Protein AF-A0A9D2CFV1-F1 (afdb_monomer)

Solvent-accessible surface area (backbone atoms only — not comparable to full-atom values): 5768 Å² total; per-residue (Å²): 142,86,73,69,75,77,59,60,69,60,45,47,56,47,46,74,70,59,40,70,67,55,32,29,56,19,12,54,30,21,50,53,47,46,54,52,49,68,71,34,93,68,43,81,46,65,35,35,44,74,38,88,85,26,88,50,17,75,56,37,68,72,70,39,81,64,44,61,39,30,58,30,29,36,23,40,90,90,44,81,48,77,48,73,43,56,93,64,59,49,66,58,52,44,54,56,50,60,78,72,109

Organism: NCBI:txid2838709

Sequence (101 aa):
MGEKDLDIDALSALSSQMGRERWRALSDVAQVVANYLACHPRVDAVRYPGLKTDPDFPRAANELVGGFGPRVAYRSAGEWRLWEADERDAREQVMELELSL

Radius of gyration: 12.78 Å; Cα contacts (8 Å, |Δi|>4): 154; chains: 1; bounding box: 33×26×34 Å

pLDDT: mean 94.2, std 8.9, range [40.69, 98.62]

Nearest PDB structures (foldseek):
  7nl1-assembly2_E  TM=8.950E-01  e=5.103E-05  Toxoplasma gondii ME49
  8bis-assembly1_C-2  TM=9.536E-01  e=1.669E-04  Toxoplasma gondii
  8biv-assembly1_A  TM=9.462E-01  e=2.477E-04  Toxoplasma gondii
  7nl1-assembly1_B  TM=9.357E-01  e=2.646E-04  Toxoplasma gondii ME49
  8sf6-assembly2_H  TM=9.110E-01  e=3.678E-04  Caldicellulosiruptor hydrothermalis

Mean predicted aligned error: 3.08 Å

Structure (mmCIF, N/CA/C/O backbone):
data_AF-A0A9D2CFV1-F1
#
_entry.id   AF-A0A9D2CFV1-F1
#
loop_
_atom_site.group_PDB
_atom_site.id
_atom_site.type_symbol
_atom_site.label_atom_id
_atom_site.label_alt_id
_atom_site.label_comp_id
_atom_site.label_asym_id
_atom_site.label_entity_id
_atom_site.label_seq_id
_atom_site.pdbx_PDB_ins_code
_atom_site.Cartn_x
_atom_site.Cartn_y
_atom_site.Cartn_z
_atom_site.occupancy
_atom_site.B_iso_or_equiv
_atom_site.auth_seq_id
_atom_site.auth_comp_id
_atom_site.auth_asym_id
_atom_site.auth_atom_id
_atom_site.pdbx_PDB_model_num
ATOM 1 N N . MET A 1 1 ? -21.858 0.884 -2.373 1.00 40.69 1 MET A N 1
ATOM 2 C CA . MET A 1 1 ? -20.913 2.016 -2.476 1.00 40.69 1 MET A CA 1
ATOM 3 C C . MET A 1 1 ? -19.823 1.782 -1.442 1.00 40.69 1 MET A C 1
ATOM 5 O O . MET A 1 1 ? -19.959 2.253 -0.325 1.00 40.69 1 MET A O 1
ATOM 9 N N . GLY A 1 2 ? -18.845 0.916 -1.716 1.00 54.38 2 GLY A N 1
ATOM 10 C CA . GLY A 1 2 ? -17.985 0.456 -0.623 1.00 54.38 2 GLY A CA 1
ATOM 11 C C . GLY A 1 2 ? -17.003 -0.643 -0.980 1.00 54.38 2 GLY A C 1
ATOM 12 O O . GLY A 1 2 ? -17.073 -1.703 -0.390 1.00 54.38 2 GLY A O 1
ATOM 13 N N . GLU A 1 3 ? -16.088 -0.367 -1.896 1.00 57.12 3 GLU A N 1
ATOM 14 C CA . GLU A 1 3 ? -14.753 -0.967 -1.923 1.00 57.12 3 GLU A CA 1
ATOM 15 C C . GLU A 1 3 ? -13.912 -0.041 -2.796 1.00 57.12 3 GLU A C 1
ATOM 17 O O . GLU A 1 3 ? -14.361 0.352 -3.875 1.00 57.12 3 GLU A O 1
ATOM 22 N N . LYS A 1 4 ? -12.751 0.411 -2.314 1.00 64.31 4 LYS A N 1
ATOM 23 C CA . LYS A 1 4 ? -11.815 1.105 -3.200 1.00 64.31 4 LYS A CA 1
ATOM 24 C C . LYS A 1 4 ? -11.025 0.057 -3.954 1.00 64.31 4 LYS A C 1
ATOM 26 O O . LYS A 1 4 ? -9.903 -0.272 -3.589 1.00 64.31 4 LYS A O 1
ATOM 31 N N . ASP A 1 5 ? -11.683 -0.475 -4.967 1.00 72.81 5 ASP A N 1
ATOM 32 C CA . ASP A 1 5 ? -11.060 -1.327 -5.954 1.00 72.81 5 ASP A CA 1
ATOM 33 C C . ASP A 1 5 ? -10.013 -0.523 -6.731 1.00 72.81 5 ASP A C 1
ATOM 35 O O . ASP A 1 5 ? -10.273 0.610 -7.158 1.00 72.81 5 ASP A O 1
ATOM 39 N N . LEU A 1 6 ? -8.807 -1.071 -6.837 1.00 84.75 6 LEU A N 1
ATOM 40 C CA . LEU A 1 6 ? -7.742 -0.496 -7.642 1.00 84.75 6 LEU A CA 1
ATOM 41 C C . LEU A 1 6 ? -7.722 -1.266 -8.956 1.00 84.75 6 LEU A C 1
ATOM 43 O O . LEU A 1 6 ? -7.131 -2.336 -9.039 1.00 84.75 6 LEU A O 1
ATOM 47 N N . ASP A 1 7 ? -8.370 -0.692 -9.967 1.00 92.19 7 ASP A N 1
ATOM 48 C CA . ASP A 1 7 ? -8.514 -1.299 -11.289 1.00 92.19 7 ASP A CA 1
ATOM 49 C C . ASP A 1 7 ? -7.148 -1.732 -11.867 1.00 92.19 7 ASP A C 1
ATOM 51 O O . ASP A 1 7 ? -6.288 -0.901 -12.188 1.00 92.19 7 ASP A O 1
ATOM 55 N N . ILE A 1 8 ? -6.959 -3.051 -11.993 1.00 94.81 8 ILE A N 1
ATOM 56 C CA . ILE A 1 8 ? -5.723 -3.676 -12.481 1.00 94.81 8 ILE A CA 1
ATOM 57 C C . ILE A 1 8 ? -5.425 -3.286 -13.931 1.00 94.81 8 ILE A C 1
ATOM 59 O O . ILE A 1 8 ? -4.260 -3.071 -14.274 1.00 94.81 8 ILE A O 1
ATOM 63 N N . ASP A 1 9 ? -6.449 -3.118 -14.769 1.00 94.94 9 ASP A N 1
ATOM 64 C CA . ASP A 1 9 ? -6.268 -2.712 -16.163 1.00 94.94 9 ASP A CA 1
ATOM 65 C C . ASP A 1 9 ? -5.756 -1.266 -16.231 1.00 94.94 9 ASP A C 1
ATOM 67 O O . ASP A 1 9 ? -4.823 -0.953 -16.981 1.00 94.94 9 ASP A O 1
ATOM 71 N N . ALA A 1 10 ? -6.276 -0.391 -15.366 1.00 93.38 10 ALA A N 1
ATOM 72 C CA . ALA A 1 10 ? -5.780 0.976 -15.225 1.00 93.38 10 ALA A CA 1
ATOM 73 C C . ALA A 1 10 ? -4.337 1.026 -14.688 1.00 93.38 10 ALA A C 1
ATOM 75 O O . ALA A 1 10 ? -3.531 1.832 -15.162 1.00 93.38 10 ALA A O 1
ATOM 76 N N . LEU A 1 11 ? -3.981 0.163 -13.730 1.00 95.06 11 LEU A N 1
ATOM 77 C CA . LEU A 1 11 ? -2.613 0.051 -13.208 1.00 95.06 11 LEU A CA 1
ATOM 78 C C . LEU A 1 11 ? -1.634 -0.470 -14.267 1.00 95.06 11 LEU A C 1
ATOM 80 O O . LEU A 1 11 ? -0.532 0.064 -14.400 1.00 95.06 11 LEU A O 1
ATOM 84 N N . SER A 1 12 ? -2.046 -1.448 -15.071 1.00 94.62 12 SER A N 1
ATOM 85 C CA . SER A 1 12 ? -1.257 -1.962 -16.193 1.00 94.62 12 SER A CA 1
ATOM 86 C C . SER A 1 12 ? -0.996 -0.871 -17.240 1.00 94.62 12 SER A C 1
ATOM 88 O O . SER A 1 12 ? 0.154 -0.635 -17.637 1.00 94.62 12 SER A O 1
ATOM 90 N N . ALA A 1 13 ? -2.034 -0.115 -17.611 1.00 95.06 13 ALA A N 1
ATOM 91 C CA . ALA A 1 13 ? -1.912 1.022 -18.521 1.00 95.06 13 ALA A CA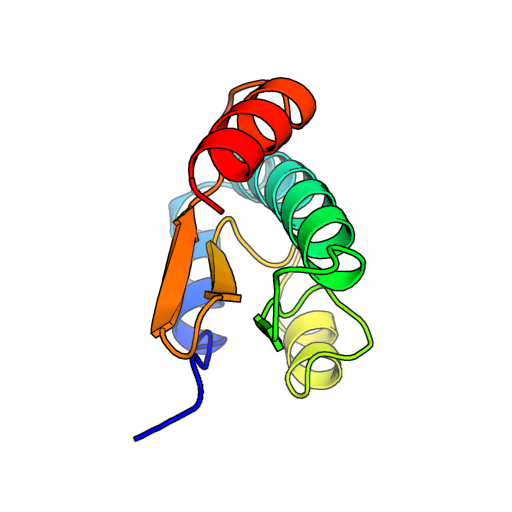 1
ATOM 92 C C . ALA A 1 13 ? -0.996 2.123 -17.960 1.00 95.06 13 ALA A C 1
ATOM 94 O O . ALA A 1 13 ? -0.208 2.706 -18.709 1.00 95.06 13 ALA A O 1
ATOM 95 N N . LEU A 1 14 ? -1.066 2.394 -16.653 1.00 94.25 14 LEU A N 1
ATOM 96 C CA . LEU A 1 14 ? -0.188 3.347 -15.975 1.00 94.25 14 LEU A CA 1
ATOM 97 C C . LEU A 1 14 ? 1.276 2.880 -15.998 1.00 94.25 14 LEU A C 1
ATOM 99 O O . LEU A 1 14 ? 2.162 3.663 -16.340 1.00 94.25 14 LEU A O 1
ATOM 103 N N . SER A 1 15 ? 1.536 1.599 -15.717 1.00 95.56 15 SER A N 1
ATOM 104 C CA . SER A 1 15 ? 2.893 1.030 -15.735 1.00 95.56 15 SER A CA 1
ATOM 105 C C . SER A 1 15 ? 3.587 1.213 -17.090 1.00 95.56 15 SER A C 1
ATOM 107 O O . SER A 1 15 ? 4.772 1.553 -17.152 1.00 95.56 15 SER A O 1
ATOM 109 N N . SER A 1 16 ? 2.822 1.091 -18.181 1.00 94.25 16 SER A N 1
ATOM 110 C CA . SER A 1 16 ? 3.313 1.258 -19.552 1.00 94.25 16 SER A CA 1
ATOM 111 C C . SER A 1 16 ? 3.719 2.702 -19.876 1.00 94.25 16 SER A C 1
ATOM 113 O O . SER A 1 16 ? 4.536 2.920 -20.766 1.00 94.25 16 SER A O 1
ATOM 115 N N . GLN A 1 17 ? 3.188 3.688 -19.145 1.00 95.50 17 GLN A N 1
ATOM 116 C CA . GLN A 1 17 ? 3.465 5.117 -19.344 1.00 95.50 17 GLN A CA 1
ATOM 117 C C . GLN A 1 17 ? 4.630 5.634 -18.484 1.00 95.50 17 GLN A C 1
ATOM 119 O O . GLN A 1 17 ? 5.320 6.565 -18.891 1.00 95.50 17 GLN A O 1
ATOM 124 N N . MET A 1 18 ? 4.864 5.058 -17.298 1.00 91.12 18 MET A N 1
ATOM 125 C CA . MET A 1 18 ? 5.815 5.600 -16.309 1.00 91.12 18 MET A CA 1
ATOM 126 C C . MET A 1 18 ? 7.267 5.136 -16.495 1.00 91.12 18 MET A C 1
ATOM 128 O O . MET A 1 18 ? 8.176 5.729 -15.917 1.00 91.12 18 MET A O 1
ATOM 132 N N . GLY A 1 19 ? 7.502 4.097 -17.298 1.00 94.06 19 GLY A N 1
ATOM 133 C CA . 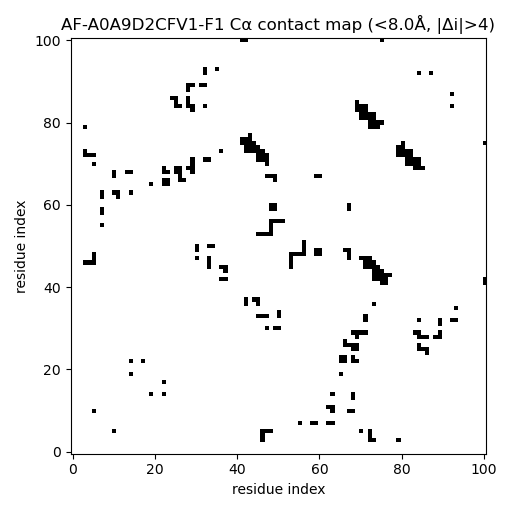GLY A 1 19 ? 8.812 3.459 -17.419 1.00 94.06 19 GLY A CA 1
ATOM 134 C C . GLY A 1 19 ? 9.115 2.522 -16.243 1.00 94.06 19 GLY A C 1
ATOM 135 O O . GLY A 1 19 ? 8.698 2.741 -15.106 1.00 94.06 19 GLY A O 1
ATOM 136 N N . ARG A 1 20 ? 9.855 1.440 -16.519 1.00 95.19 20 ARG A N 1
ATOM 137 C CA . ARG A 1 20 ? 10.013 0.319 -15.573 1.00 95.19 20 ARG A CA 1
ATOM 138 C C . ARG A 1 20 ? 10.690 0.700 -14.256 1.00 95.19 20 ARG A C 1
ATOM 140 O O . ARG A 1 20 ? 10.320 0.161 -13.221 1.00 95.19 20 ARG A O 1
ATOM 147 N N . GLU A 1 21 ? 11.694 1.572 -14.293 1.00 96.38 21 GLU A N 1
ATOM 148 C CA . GLU A 1 21 ? 12.456 1.958 -13.096 1.00 96.38 21 GLU A CA 1
ATOM 149 C C . GLU A 1 21 ? 11.612 2.809 -12.150 1.00 96.38 21 GLU A C 1
ATOM 151 O O . GLU A 1 21 ? 11.527 2.506 -10.963 1.00 96.38 21 GLU A O 1
ATOM 156 N N . ARG A 1 22 ? 10.904 3.804 -12.693 1.00 96.88 22 ARG A N 1
ATOM 157 C CA . ARG A 1 22 ? 9.986 4.640 -11.918 1.00 96.88 22 ARG A CA 1
ATOM 158 C C . ARG A 1 22 ? 8.811 3.833 -11.37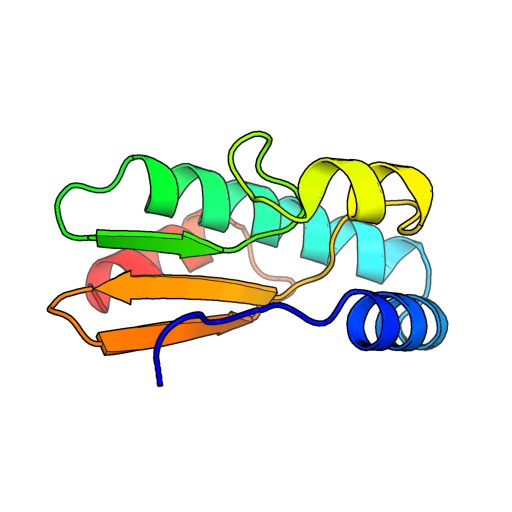0 1.00 96.88 22 ARG A C 1
ATOM 160 O O . ARG A 1 22 ? 8.466 3.987 -10.205 1.00 96.88 22 ARG A O 1
ATOM 167 N N . TRP A 1 23 ? 8.227 2.944 -12.178 1.00 97.62 23 TRP A N 1
ATOM 168 C CA . TRP A 1 23 ? 7.162 2.042 -11.726 1.00 97.62 23 TRP A CA 1
ATOM 169 C C . TRP A 1 23 ? 7.597 1.193 -10.526 1.00 97.62 23 TRP A C 1
ATOM 171 O O . TRP A 1 23 ? 6.869 1.117 -9.537 1.00 97.62 23 TRP A O 1
ATOM 181 N N . ARG A 1 24 ? 8.799 0.605 -10.594 1.00 97.81 24 ARG A N 1
ATOM 182 C CA . ARG A 1 24 ? 9.391 -0.170 -9.493 1.00 97.81 24 ARG A CA 1
ATOM 183 C C . ARG A 1 24 ? 9.568 0.678 -8.243 1.00 97.81 24 ARG A C 1
ATOM 185 O O . ARG A 1 24 ? 9.020 0.327 -7.207 1.00 97.81 24 ARG A O 1
ATOM 192 N N . ALA A 1 25 ? 10.251 1.816 -8.366 1.00 97.69 25 ALA A N 1
ATOM 193 C CA . ALA A 1 25 ? 10.549 2.685 -7.231 1.00 97.69 25 ALA A CA 1
ATOM 194 C C . ALA A 1 25 ? 9.278 3.123 -6.486 1.00 97.69 25 ALA A C 1
ATOM 196 O O . ALA A 1 25 ? 9.196 3.000 -5.267 1.00 97.69 25 ALA A O 1
ATOM 197 N N . LEU A 1 26 ? 8.251 3.562 -7.217 1.00 98.31 26 LEU A N 1
ATOM 198 C CA . LEU A 1 26 ? 6.996 3.987 -6.599 1.00 98.31 26 LEU A CA 1
ATOM 199 C C . LEU A 1 26 ? 6.192 2.817 -6.016 1.00 98.31 26 LEU A C 1
ATOM 201 O O . LEU A 1 26 ? 5.533 2.978 -4.992 1.00 98.31 26 LEU A O 1
ATOM 205 N N . SER A 1 27 ? 6.260 1.637 -6.639 1.00 98.31 27 SER A N 1
ATOM 206 C CA . SER A 1 27 ? 5.625 0.428 -6.102 1.00 98.31 27 SER A CA 1
ATOM 207 C C . SER A 1 27 ? 6.273 -0.031 -4.795 1.00 98.31 27 SER A C 1
ATOM 209 O O . SER A 1 27 ? 5.568 -0.491 -3.898 1.0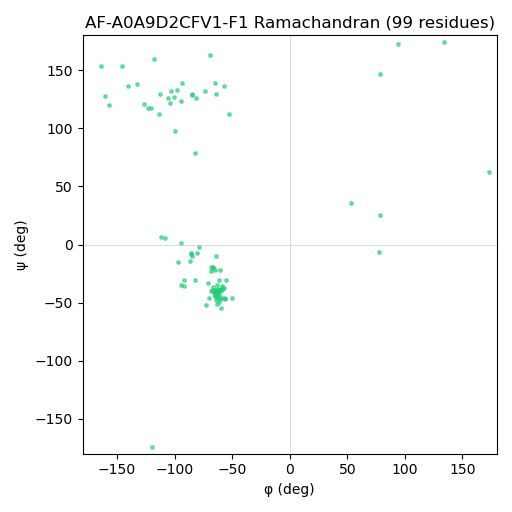0 98.31 27 SER A O 1
ATOM 211 N N . ASP A 1 28 ? 7.596 0.101 -4.665 1.00 98.38 28 ASP A N 1
ATOM 212 C CA . ASP A 1 28 ? 8.322 -0.247 -3.439 1.00 98.38 28 ASP A CA 1
ATOM 213 C C . ASP A 1 28 ? 7.896 0.664 -2.279 1.00 98.38 28 ASP A C 1
ATOM 215 O O . ASP A 1 28 ? 7.589 0.186 -1.183 1.00 98.38 28 ASP A O 1
ATOM 219 N N . VAL A 1 29 ? 7.780 1.971 -2.533 1.00 98.56 29 VAL A N 1
ATOM 220 C CA . VAL A 1 29 ? 7.246 2.938 -1.562 1.00 98.56 29 VAL A CA 1
ATOM 221 C C . VAL A 1 29 ? 5.797 2.605 -1.196 1.00 98.56 29 VAL A C 1
ATOM 223 O O . VAL A 1 29 ? 5.467 2.499 -0.012 1.00 98.56 29 VAL A O 1
ATOM 226 N N . ALA A 1 30 ? 4.932 2.384 -2.190 1.00 98.44 30 ALA A N 1
ATOM 227 C CA . ALA A 1 30 ? 3.531 2.033 -1.968 1.00 98.44 30 ALA A CA 1
ATOM 228 C C . ALA A 1 30 ? 3.384 0.738 -1.154 1.00 98.44 30 ALA A C 1
ATOM 230 O O . ALA A 1 30 ? 2.533 0.657 -0.271 1.00 98.44 30 ALA A O 1
ATOM 231 N N . GLN A 1 31 ? 4.254 -0.251 -1.371 1.00 98.62 31 GLN A N 1
ATOM 232 C CA . GLN A 1 31 ? 4.272 -1.487 -0.592 1.00 98.62 31 GLN A CA 1
ATOM 233 C C . GLN A 1 31 ? 4.587 -1.233 0.887 1.00 98.62 31 GLN A C 1
ATOM 235 O O . GLN A 1 31 ? 3.959 -1.844 1.755 1.00 98.62 31 GLN A O 1
ATOM 240 N N . VAL A 1 32 ? 5.532 -0.340 1.197 1.00 98.50 32 VAL A N 1
ATOM 241 C CA . VAL A 1 32 ? 5.843 0.049 2.583 1.00 98.50 32 VAL A CA 1
ATOM 242 C C . VAL A 1 32 ? 4.645 0.748 3.225 1.00 98.50 32 VAL A C 1
ATOM 244 O O . VAL A 1 32 ? 4.229 0.352 4.315 1.00 98.50 32 VAL A O 1
ATOM 247 N N . VAL A 1 33 ? 4.047 1.721 2.532 1.00 98.38 33 VAL A N 1
ATOM 248 C CA . VAL A 1 33 ? 2.858 2.447 3.008 1.00 98.38 33 VAL A CA 1
ATOM 249 C C . VAL A 1 33 ? 1.683 1.493 3.246 1.00 98.38 33 VAL A C 1
ATOM 251 O O . VAL A 1 33 ? 1.048 1.542 4.298 1.00 98.38 33 VAL A O 1
ATOM 254 N N . ALA A 1 34 ? 1.421 0.572 2.317 1.00 98.44 34 ALA A N 1
ATOM 255 C CA . ALA A 1 34 ? 0.351 -0.413 2.434 1.00 98.44 34 ALA A CA 1
ATOM 256 C C . ALA A 1 34 ? 0.560 -1.365 3.619 1.00 98.44 34 ALA A C 1
ATOM 258 O O . ALA A 1 34 ? -0.381 -1.627 4.365 1.00 98.44 34 ALA A O 1
ATOM 259 N N . ASN A 1 35 ? 1.788 -1.854 3.829 1.00 98.44 35 ASN A N 1
ATOM 260 C CA . ASN A 1 35 ? 2.111 -2.707 4.975 1.00 98.44 35 ASN A CA 1
ATOM 261 C C . ASN A 1 35 ? 1.943 -1.968 6.309 1.00 98.44 35 ASN A C 1
ATOM 263 O O . ASN A 1 35 ? 1.454 -2.562 7.267 1.00 98.44 35 ASN A O 1
ATOM 267 N N . TYR A 1 36 ? 2.322 -0.688 6.367 1.00 98.19 36 TYR A N 1
ATOM 268 C CA . TYR A 1 36 ? 2.116 0.147 7.548 1.00 98.19 36 TYR A CA 1
ATOM 269 C C . TYR A 1 36 ? 0.625 0.331 7.857 1.00 98.19 36 TYR A C 1
ATOM 271 O O . TYR A 1 36 ? 0.176 0.052 8.966 1.00 98.19 36 TYR A O 1
ATOM 279 N N . LEU A 1 37 ? -0.164 0.729 6.856 1.00 97.94 37 LEU A N 1
ATOM 280 C CA . LEU A 1 37 ? -1.612 0.896 6.989 1.00 97.94 37 LEU A CA 1
ATOM 281 C C . LEU A 1 37 ? -2.305 -0.403 7.418 1.00 97.94 37 LEU A C 1
ATOM 283 O O . LEU A 1 37 ? -3.212 -0.368 8.244 1.00 97.94 37 LEU A O 1
ATOM 287 N N . ALA A 1 38 ? -1.870 -1.550 6.889 1.00 97.56 38 ALA A N 1
ATOM 288 C CA . ALA A 1 38 ? -2.481 -2.849 7.165 1.00 97.56 38 ALA A CA 1
ATOM 289 C C . ALA A 1 38 ? -2.343 -3.297 8.630 1.00 97.56 38 ALA A C 1
ATOM 291 O O . ALA A 1 38 ? -3.125 -4.133 9.081 1.00 97.56 38 ALA A O 1
ATOM 292 N N . CYS A 1 39 ? -1.373 -2.760 9.376 1.00 96.75 39 CYS A N 1
ATOM 293 C CA . CYS A 1 39 ? -1.202 -3.034 10.804 1.00 96.75 39 CYS A CA 1
ATOM 294 C C . CYS A 1 39 ? -1.581 -1.851 11.710 1.00 96.75 39 CYS A C 1
ATOM 296 O O . CYS A 1 39 ? -1.392 -1.932 12.926 1.00 96.75 39 CYS A O 1
ATOM 298 N N . HIS A 1 40 ? -2.127 -0.766 11.152 1.00 97.50 40 HIS A N 1
ATOM 299 C CA . HIS A 1 40 ? -2.402 0.453 11.898 1.00 97.50 40 HIS A CA 1
ATOM 300 C C . HIS A 1 40 ? -3.765 0.408 12.628 1.00 97.50 40 HIS A C 1
ATOM 302 O O . HIS A 1 40 ? -4.794 0.182 11.991 1.00 97.50 40 HIS A O 1
ATOM 308 N N . PRO A 1 41 ? -3.840 0.704 13.943 1.00 96.88 41 PRO A N 1
ATOM 309 C CA . PRO A 1 41 ? -5.059 0.518 14.745 1.00 96.88 41 PRO A CA 1
ATOM 310 C C . PRO A 1 41 ? -6.240 1.427 14.369 1.00 96.88 41 PRO A C 1
ATOM 312 O O . PRO A 1 41 ? -7.373 1.133 14.737 1.00 96.88 41 PRO A O 1
ATOM 315 N N . ARG A 1 42 ? -5.995 2.543 13.670 1.00 97.00 42 ARG A N 1
ATOM 316 C CA . ARG A 1 42 ? -7.040 3.487 13.209 1.00 97.00 42 ARG A CA 1
ATOM 317 C C . ARG A 1 42 ? -7.517 3.215 11.775 1.00 97.00 42 ARG A C 1
ATOM 319 O O . ARG A 1 42 ? -8.333 3.973 11.252 1.00 97.00 42 ARG A O 1
ATOM 326 N N . VAL A 1 43 ? -6.976 2.182 11.125 1.00 97.56 43 VAL A N 1
ATOM 327 C CA . VAL A 1 43 ? -7.292 1.819 9.741 1.00 97.56 43 VAL A CA 1
ATOM 328 C C . VAL A 1 43 ? -8.210 0.601 9.740 1.00 97.56 43 VAL A C 1
ATOM 330 O O . VAL A 1 43 ? -7.874 -0.460 10.253 1.00 97.56 43 VAL A O 1
ATOM 333 N N . ASP A 1 44 ? -9.383 0.767 9.139 1.00 95.88 44 ASP A N 1
ATOM 334 C CA . ASP A 1 44 ? -10.444 -0.237 9.089 1.00 95.88 44 ASP A CA 1
ATOM 335 C C . ASP A 1 44 ? -10.227 -1.267 7.970 1.00 95.88 44 ASP A C 1
ATOM 337 O O . ASP A 1 44 ? -10.735 -2.385 8.041 1.00 95.88 44 ASP A O 1
ATOM 341 N N . ALA A 1 45 ? -9.583 -0.857 6.873 1.00 96.25 45 ALA A N 1
ATOM 342 C CA . ALA A 1 45 ? -9.328 -1.691 5.700 1.00 96.25 45 ALA A CA 1
ATOM 343 C C . ALA A 1 45 ? -8.244 -1.072 4.808 1.00 96.25 45 ALA A C 1
ATOM 345 O O . ALA A 1 45 ? -8.103 0.150 4.756 1.00 96.25 45 ALA A O 1
ATOM 346 N N . VAL A 1 46 ? -7.542 -1.911 4.046 1.00 97.38 46 VAL A N 1
ATOM 347 C CA . VAL A 1 46 ? -6.557 -1.500 3.036 1.00 97.38 46 VAL A CA 1
ATOM 348 C C . VAL A 1 46 ? -6.816 -2.275 1.748 1.00 97.38 46 VAL A C 1
ATOM 350 O O . VAL A 1 46 ? -7.099 -3.470 1.796 1.00 97.38 46 VAL A O 1
ATOM 353 N N . ARG A 1 47 ? -6.721 -1.586 0.610 1.00 97.75 47 ARG A N 1
ATOM 354 C CA . ARG A 1 47 ? -6.689 -2.158 -0.735 1.00 97.75 47 ARG A CA 1
ATOM 355 C C . ARG A 1 47 ? -5.387 -1.738 -1.406 1.00 97.75 47 ARG A C 1
ATOM 357 O O . ARG A 1 47 ? -5.108 -0.549 -1.584 1.00 97.75 47 ARG A O 1
ATOM 364 N N . TYR A 1 48 ? -4.573 -2.730 -1.722 1.00 98.00 48 TYR A N 1
ATOM 365 C CA . TYR A 1 48 ? -3.340 -2.599 -2.476 1.00 98.00 48 TYR A CA 1
ATOM 366 C C . TYR A 1 48 ? -3.022 -3.957 -3.106 1.00 98.00 48 TYR A C 1
ATOM 368 O O . TYR A 1 48 ? -2.783 -4.909 -2.357 1.00 98.00 48 TYR A O 1
ATOM 376 N N . PRO A 1 49 ? -2.935 -4.069 -4.444 1.00 97.25 49 PRO A N 1
ATOM 377 C CA . PRO A 1 49 ? -2.770 -5.362 -5.104 1.00 97.25 49 PRO A CA 1
ATOM 378 C C . PRO A 1 49 ? -1.454 -6.086 -4.782 1.00 97.25 49 PRO A C 1
ATOM 380 O 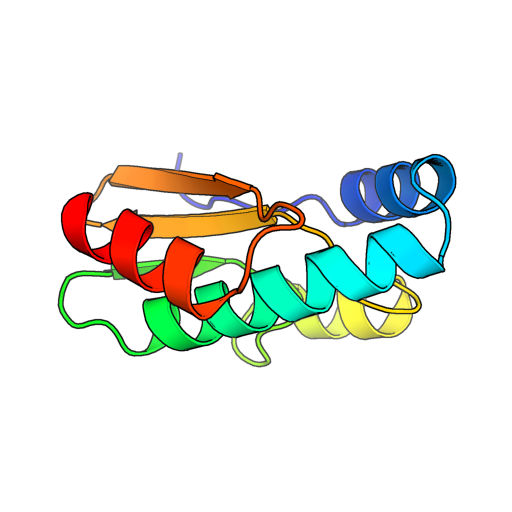O . PRO A 1 49 ? -1.309 -7.253 -5.127 1.00 97.25 49 PRO A O 1
ATOM 383 N N . GLY A 1 50 ? -0.498 -5.419 -4.121 1.00 97.25 50 GLY A N 1
ATOM 384 C CA . GLY A 1 50 ? 0.727 -6.033 -3.595 1.00 97.25 50 GLY A CA 1
ATOM 385 C C . GLY A 1 50 ? 0.593 -6.664 -2.202 1.00 97.25 50 GLY A C 1
ATOM 386 O O . GLY A 1 50 ? 1.523 -7.318 -1.727 1.00 97.25 50 GLY A O 1
ATOM 387 N N . LEU A 1 51 ? -0.538 -6.495 -1.508 1.00 97.94 51 LEU A N 1
ATOM 388 C CA . LEU A 1 51 ? -0.816 -7.197 -0.252 1.00 97.94 51 LEU A CA 1
ATOM 389 C C . LEU A 1 51 ? -1.415 -8.570 -0.547 1.00 97.94 51 LEU A C 1
ATOM 391 O O . LEU A 1 51 ? -2.426 -8.673 -1.223 1.00 97.94 51 LEU A O 1
ATOM 395 N N . LYS A 1 52 ? -0.875 -9.636 0.053 1.00 96.62 52 LYS A N 1
ATOM 396 C CA . LYS A 1 52 ? -1.416 -11.004 -0.112 1.00 96.62 52 LYS A CA 1
ATOM 397 C C . LYS A 1 52 ? -2.865 -11.170 0.358 1.00 96.62 52 LYS A C 1
ATOM 399 O O . LYS A 1 52 ? -3.514 -12.142 -0.011 1.00 96.62 52 LYS A O 1
ATOM 404 N N . THR A 1 53 ? -3.327 -10.281 1.231 1.00 95.38 53 THR A N 1
ATOM 405 C CA . THR A 1 53 ? -4.702 -10.247 1.739 1.00 95.38 53 THR A CA 1
ATOM 406 C C . THR A 1 53 ? -5.653 -9.486 0.820 1.00 95.38 53 THR A C 1
ATOM 408 O O . THR A 1 53 ? -6.856 -9.512 1.063 1.00 95.38 53 THR A O 1
ATOM 411 N N . ASP A 1 54 ? -5.137 -8.788 -0.195 1.00 96.38 54 ASP A N 1
ATOM 412 C CA . ASP A 1 54 ? -5.961 -8.092 -1.174 1.00 96.38 54 ASP A CA 1
ATOM 413 C C . ASP A 1 54 ? -6.614 -9.106 -2.134 1.00 96.38 54 ASP A C 1
ATOM 415 O O . ASP A 1 54 ? -5.917 -9.991 -2.643 1.00 96.38 54 ASP A O 1
ATOM 419 N N . PRO A 1 55 ? -7.931 -9.003 -2.395 1.00 94.81 55 PRO A N 1
ATOM 420 C CA . PRO A 1 55 ? -8.629 -9.884 -3.329 1.00 94.81 55 PRO A CA 1
ATOM 421 C C . PRO A 1 55 ? -8.026 -9.923 -4.739 1.00 94.81 55 PRO A C 1
ATOM 423 O O . PRO A 1 55 ? -8.085 -10.969 -5.388 1.00 94.81 55 PRO A O 1
ATOM 426 N N . ASP A 1 56 ? -7.413 -8.829 -5.202 1.00 95.50 56 ASP A N 1
ATOM 427 C CA . ASP A 1 56 ? -6.824 -8.746 -6.539 1.00 95.50 56 ASP A CA 1
ATOM 428 C C . ASP A 1 56 ? -5.396 -9.274 -6.605 1.00 95.50 56 ASP A C 1
ATOM 430 O O . ASP A 1 56 ? -4.867 -9.438 -7.705 1.00 95.50 56 ASP A O 1
ATOM 434 N N . PHE A 1 57 ? -4.762 -9.589 -5.468 1.00 96.62 57 PHE A N 1
ATOM 435 C CA . PHE A 1 57 ? -3.377 -10.064 -5.436 1.00 96.62 57 PHE A CA 1
ATOM 436 C C . PHE A 1 57 ? -3.103 -11.215 -6.418 1.00 96.62 57 PHE A C 1
ATOM 438 O O . PHE A 1 57 ? -2.116 -11.127 -7.153 1.00 96.62 57 PHE A O 1
ATOM 445 N N . PRO A 1 58 ? -3.945 -12.268 -6.525 1.00 96.56 58 PRO A N 1
ATOM 446 C CA . PRO A 1 58 ? -3.706 -13.342 -7.485 1.00 96.56 58 PRO A CA 1
ATOM 447 C C . PRO A 1 58 ? -3.679 -12.853 -8.935 1.00 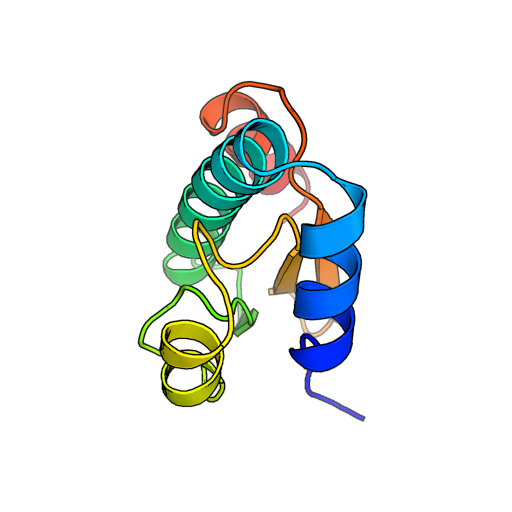96.56 58 PRO A C 1
ATOM 449 O O . PRO A 1 58 ? -2.850 -13.314 -9.714 1.00 96.56 58 PRO A O 1
ATOM 452 N N . ARG A 1 59 ? -4.556 -11.916 -9.307 1.00 96.25 59 ARG A N 1
ATOM 453 C CA . ARG A 1 59 ? -4.600 -11.347 -10.659 1.00 96.25 59 ARG A CA 1
ATOM 454 C C . ARG A 1 59 ? -3.406 -10.421 -10.886 1.00 96.25 59 ARG A C 1
ATOM 456 O O . ARG A 1 59 ? -2.640 -10.603 -11.828 1.00 96.25 59 ARG A O 1
ATOM 463 N N . ALA A 1 60 ? -3.202 -9.480 -9.972 1.00 96.38 60 ALA A N 1
ATOM 464 C CA . ALA A 1 60 ? -2.166 -8.464 -10.055 1.00 96.38 60 ALA A CA 1
ATOM 465 C C . ALA A 1 60 ? -0.755 -9.060 -10.089 1.00 96.38 60 ALA A C 1
ATOM 467 O O . ALA A 1 60 ? 0.077 -8.603 -10.863 1.00 96.38 60 ALA A O 1
ATOM 468 N N . ALA A 1 61 ? -0.494 -10.119 -9.318 1.00 96.94 61 ALA A N 1
ATOM 469 C CA . ALA A 1 61 ? 0.799 -10.801 -9.317 1.00 96.94 61 ALA A CA 1
ATOM 470 C C . ALA A 1 61 ? 1.118 -11.514 -10.646 1.00 96.94 61 ALA A C 1
ATOM 472 O O . ALA A 1 61 ? 2.285 -11.795 -10.911 1.00 96.94 61 ALA A O 1
ATOM 473 N N . ASN A 1 62 ? 0.106 -11.814 -11.469 1.00 96.56 62 ASN A N 1
ATOM 474 C CA . ASN A 1 62 ? 0.288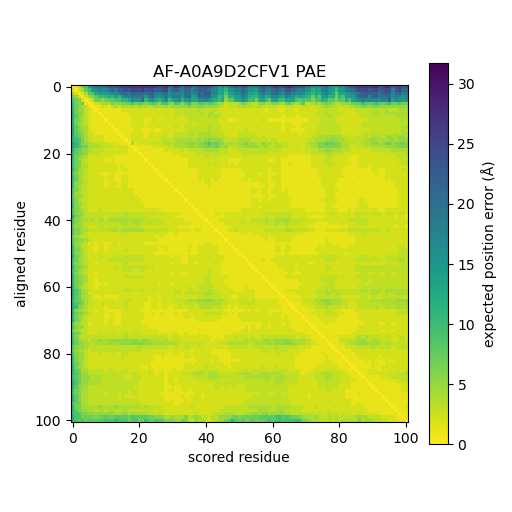 -12.383 -12.807 1.0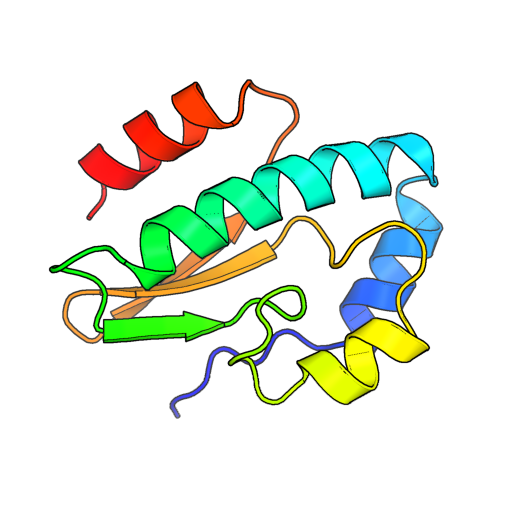0 96.56 62 ASN A CA 1
ATOM 475 C C . ASN A 1 62 ? 0.378 -11.304 -13.897 1.00 96.56 62 ASN A C 1
ATOM 477 O O . ASN A 1 62 ? 1.109 -11.482 -14.869 1.00 96.56 62 ASN A O 1
ATOM 481 N N . GLU A 1 63 ? -0.369 -10.207 -13.757 1.00 95.94 63 GLU A N 1
ATOM 482 C CA . GLU A 1 63 ? -0.512 -9.192 -14.808 1.00 95.94 63 GLU A CA 1
ATOM 483 C C . GLU A 1 63 ? 0.470 -8.018 -14.669 1.00 95.94 63 GLU A C 1
ATOM 485 O O . GLU A 1 63 ? 0.942 -7.488 -15.676 1.00 95.94 63 GLU A O 1
ATOM 490 N N . LEU A 1 64 ? 0.808 -7.607 -13.444 1.00 96.38 64 LEU A N 1
ATOM 491 C CA . LEU A 1 64 ? 1.653 -6.440 -13.194 1.00 96.38 64 LEU A CA 1
ATOM 492 C C . LEU A 1 64 ? 3.121 -6.848 -13.032 1.00 96.38 64 LEU A C 1
ATOM 494 O O . LEU A 1 64 ? 3.490 -7.649 -12.173 1.00 96.38 64 LEU A O 1
ATOM 498 N N . VAL A 1 65 ? 3.992 -6.259 -13.854 1.00 94.94 65 VAL A N 1
ATOM 499 C CA . VAL A 1 65 ? 5.423 -6.586 -13.876 1.00 94.94 65 VAL A CA 1
ATOM 500 C C . VAL A 1 65 ? 6.241 -5.479 -13.225 1.00 94.94 65 VAL A C 1
ATOM 502 O O . VAL A 1 65 ? 6.216 -4.326 -13.645 1.00 94.94 65 VAL A O 1
ATOM 505 N N . GLY A 1 66 ? 7.063 -5.854 -12.244 1.00 94.81 66 GLY A N 1
ATOM 506 C CA . GLY A 1 66 ? 7.969 -4.920 -11.575 1.00 94.81 66 GLY A CA 1
ATOM 507 C C . GLY A 1 66 ? 7.287 -4.035 -10.534 1.00 94.81 66 GLY A C 1
ATOM 508 O O . GLY A 1 66 ? 7.784 -2.948 -10.283 1.00 94.81 66 GLY A O 1
ATOM 509 N N . GLY A 1 67 ? 6.171 -4.475 -9.956 1.00 96.75 67 GLY A N 1
ATOM 510 C CA . GLY A 1 67 ? 5.477 -3.762 -8.885 1.00 96.75 67 GLY A CA 1
ATOM 511 C C . GLY A 1 67 ? 3.972 -3.691 -9.112 1.00 96.75 67 GLY A C 1
ATOM 512 O O . GLY A 1 67 ? 3.489 -4.111 -10.162 1.00 96.75 67 GLY A O 1
ATOM 513 N N . PHE A 1 68 ? 3.251 -3.157 -8.128 1.00 97.88 68 PHE A N 1
ATOM 514 C CA . PHE A 1 68 ? 1.783 -3.105 -8.092 1.00 97.88 68 PHE A CA 1
ATOM 515 C C . PHE A 1 68 ? 1.229 -1.679 -8.223 1.00 97.88 68 PHE A C 1
ATOM 517 O O . PHE A 1 68 ? 0.023 -1.460 -8.135 1.00 97.88 68 PHE A O 1
ATOM 524 N N . GLY A 1 69 ? 2.113 -0.716 -8.483 1.00 97.25 69 GLY A N 1
ATOM 525 C CA . GLY A 1 69 ? 1.785 0.675 -8.736 1.00 97.25 69 GLY A CA 1
ATOM 526 C C . GLY A 1 69 ? 1.848 1.564 -7.498 1.00 97.25 69 GLY A C 1
ATOM 527 O O . GLY A 1 69 ? 2.030 1.089 -6.382 1.00 97.25 69 GLY A O 1
ATOM 528 N N . PRO A 1 70 ? 1.701 2.883 -7.692 1.00 97.62 70 PRO A N 1
ATOM 529 C CA . PRO A 1 70 ? 1.908 3.870 -6.634 1.00 97.62 70 PRO A CA 1
ATOM 530 C C . PRO A 1 70 ? 0.709 4.031 -5.689 1.00 97.62 70 PRO A C 1
ATOM 532 O O . PRO A 1 70 ? 0.785 4.781 -4.723 1.00 97.62 70 PRO A O 1
ATOM 535 N N . ARG A 1 71 ? -0.437 3.412 -5.976 1.00 97.81 71 ARG A N 1
ATOM 536 C CA . ARG A 1 71 ? -1.712 3.759 -5.336 1.00 97.81 71 ARG A CA 1
ATOM 537 C C . ARG A 1 71 ? -2.067 2.789 -4.226 1.00 97.81 71 ARG A C 1
ATOM 539 O O . ARG A 1 71 ? -2.174 1.596 -4.476 1.00 97.81 71 ARG A O 1
ATOM 546 N N . VAL A 1 72 ? -2.342 3.317 -3.037 1.00 98.06 72 VAL A N 1
ATOM 547 C CA . VAL A 1 72 ? -2.825 2.562 -1.878 1.00 98.06 72 VAL A CA 1
ATOM 548 C C . VAL A 1 72 ? -4.136 3.170 -1.412 1.00 98.06 72 VAL A C 1
ATOM 550 O O . VAL A 1 72 ? -4.198 4.330 -1.003 1.00 98.06 72 VAL A O 1
ATOM 553 N N . ALA A 1 73 ? -5.210 2.394 -1.463 1.00 97.44 73 ALA A N 1
ATOM 554 C CA . ALA A 1 73 ? -6.481 2.804 -0.899 1.00 97.44 73 ALA A CA 1
ATOM 555 C C . ALA A 1 73 ? -6.609 2.282 0.532 1.00 97.44 73 ALA A C 1
ATOM 557 O O . ALA A 1 73 ? -6.269 1.141 0.828 1.00 97.44 73 ALA A O 1
ATOM 558 N N . TYR A 1 74 ? -7.131 3.099 1.435 1.00 96.94 74 TYR A N 1
ATOM 559 C CA . TYR A 1 74 ? -7.343 2.695 2.823 1.00 96.94 74 TYR A CA 1
ATOM 560 C C . TYR A 1 74 ? -8.595 3.343 3.384 1.00 96.94 74 TYR A C 1
ATOM 562 O O . TYR A 1 74 ? -9.027 4.392 2.907 1.00 96.94 74 TYR A O 1
ATOM 570 N N . ARG A 1 75 ? -9.205 2.706 4.377 1.00 96.31 75 ARG A N 1
ATOM 571 C CA . ARG A 1 75 ? -10.368 3.228 5.085 1.00 96.31 75 ARG A CA 1
ATOM 572 C C . ARG A 1 75 ? -9.978 3.559 6.514 1.00 96.31 75 ARG A C 1
ATOM 574 O O . ARG A 1 75 ? -9.410 2.714 7.193 1.00 96.31 75 ARG A O 1
ATOM 581 N N . SER A 1 76 ? -10.295 4.764 6.960 1.00 95.38 76 SER A N 1
ATOM 582 C CA . SER A 1 76 ? -10.078 5.219 8.335 1.00 95.38 76 SER A CA 1
ATOM 583 C C . SER A 1 76 ? -11.269 6.058 8.769 1.00 95.38 76 SER A C 1
ATOM 585 O O . SER A 1 76 ? -11.728 6.898 7.992 1.00 95.38 76 SER A O 1
ATOM 587 N N . ALA A 1 77 ? -11.759 5.849 9.991 1.00 93.69 77 ALA A N 1
ATOM 588 C CA . ALA A 1 77 ? -12.972 6.503 10.489 1.00 93.69 77 ALA A CA 1
ATOM 589 C C . ALA A 1 77 ? -14.182 6.316 9.544 1.00 93.69 77 ALA A C 1
ATOM 591 O O . ALA A 1 77 ? -14.995 7.220 9.366 1.00 93.69 77 ALA A O 1
ATOM 592 N N . GLY A 1 78 ? -14.286 5.145 8.900 1.00 92.62 78 GLY A N 1
ATOM 593 C CA . GLY A 1 78 ? -15.362 4.827 7.956 1.00 92.62 78 GLY A CA 1
ATOM 594 C C . GLY A 1 78 ? -15.224 5.448 6.559 1.00 92.62 78 GLY A C 1
ATOM 595 O O . GLY A 1 78 ? -15.981 5.075 5.661 1.00 92.62 78 GLY A O 1
ATOM 596 N N . GLU A 1 79 ? -14.242 6.321 6.328 1.00 93.44 79 GLU A N 1
ATOM 597 C CA . GLU A 1 79 ? -14.033 6.992 5.045 1.00 93.44 79 GLU A CA 1
ATOM 598 C C . GLU A 1 79 ? -12.882 6.380 4.261 1.00 93.44 79 GLU A C 1
ATOM 600 O O . GLU A 1 79 ? -11.777 6.188 4.768 1.00 93.44 79 GLU A O 1
ATOM 605 N N . TRP A 1 80 ? -13.130 6.104 2.983 1.00 95.25 80 TRP A N 1
ATOM 606 C CA . TRP A 1 80 ? -12.090 5.632 2.089 1.00 95.25 80 TRP A CA 1
ATOM 607 C C . TRP A 1 80 ? -11.239 6.794 1.561 1.00 95.25 80 TRP A C 1
ATOM 609 O O . TRP A 1 80 ? -11.730 7.693 0.877 1.00 95.25 80 TRP A O 1
ATOM 619 N N . ARG A 1 81 ? -9.923 6.696 1.730 1.00 95.31 81 ARG A N 1
ATOM 620 C CA . ARG A 1 81 ? -8.882 7.630 1.271 1.00 95.31 81 ARG A CA 1
ATOM 621 C C . ARG A 1 81 ? -7.941 6.940 0.282 1.00 95.31 81 ARG A C 1
ATOM 623 O O . ARG A 1 81 ? -8.027 5.727 0.099 1.00 95.31 81 ARG A O 1
ATOM 630 N N . LEU A 1 82 ? -7.238 7.725 -0.525 1.00 95.81 82 LEU A N 1
ATOM 631 C CA . LEU A 1 82 ? -6.300 7.226 -1.531 1.00 95.81 82 LEU A CA 1
ATOM 632 C C . LEU A 1 82 ? -4.972 7.925 -1.276 1.00 95.81 82 LEU A C 1
ATOM 634 O O . LEU A 1 82 ? -4.927 9.151 -1.300 1.00 95.81 82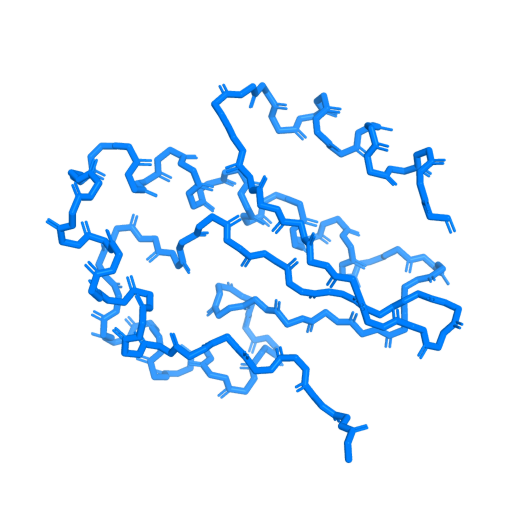 LEU A O 1
ATOM 638 N N . TRP A 1 83 ? -3.937 7.139 -1.024 1.00 97.00 83 TRP A N 1
ATOM 639 C CA . TRP A 1 83 ? -2.558 7.594 -0.999 1.00 97.00 83 TRP A CA 1
ATOM 640 C C . TRP A 1 83 ? -1.916 7.277 -2.347 1.00 97.00 83 TRP A C 1
ATOM 642 O O . TRP A 1 83 ? -2.063 6.161 -2.852 1.00 97.00 83 TRP A O 1
ATOM 652 N N . GLU A 1 84 ? -1.220 8.245 -2.935 1.00 96.88 84 GLU A N 1
ATOM 653 C CA . GLU A 1 84 ? -0.401 8.036 -4.128 1.00 96.88 84 GLU A CA 1
ATOM 654 C C . GLU A 1 84 ? 1.060 8.246 -3.736 1.00 96.88 84 GLU A C 1
ATOM 656 O O . GLU A 1 84 ? 1.455 9.345 -3.358 1.00 96.88 84 GLU A O 1
ATOM 661 N N . ALA A 1 85 ? 1.832 7.163 -3.765 1.00 97.56 85 ALA A N 1
ATOM 662 C CA . ALA A 1 85 ? 3.243 7.162 -3.438 1.00 97.56 85 ALA A CA 1
ATOM 663 C C . ALA A 1 85 ? 4.036 8.002 -4.442 1.00 97.56 85 ALA A C 1
ATOM 665 O O . ALA A 1 85 ? 3.819 7.920 -5.655 1.00 97.56 85 ALA A O 1
ATOM 666 N N . ASP A 1 86 ? 4.993 8.761 -3.920 1.00 96.69 86 ASP A N 1
ATOM 667 C CA . ASP A 1 86 ? 5.918 9.575 -4.703 1.00 96.69 86 ASP A CA 1
ATOM 668 C C . ASP A 1 86 ? 7.385 9.161 -4.473 1.00 96.69 86 ASP A C 1
ATOM 670 O O . ASP A 1 86 ? 7.666 8.138 -3.847 1.00 96.69 86 ASP A O 1
ATOM 674 N N . GLU A 1 87 ? 8.323 9.921 -5.043 1.00 95.19 87 GLU A N 1
ATOM 675 C CA . GLU A 1 87 ? 9.761 9.608 -5.056 1.00 95.19 87 GLU A CA 1
ATOM 676 C C . GLU A 1 87 ? 10.488 9.927 -3.734 1.00 95.19 87 GLU A C 1
ATOM 678 O O . GLU A 1 87 ? 11.690 9.675 -3.625 1.00 95.19 87 GLU A O 1
ATOM 683 N N . ARG A 1 88 ? 9.799 10.487 -2.730 1.00 96.75 88 ARG A N 1
ATOM 684 C CA . ARG A 1 88 ? 10.373 10.721 -1.397 1.00 96.75 88 ARG A CA 1
ATOM 685 C C . ARG A 1 88 ? 10.600 9.404 -0.664 1.00 96.75 88 ARG A C 1
ATOM 687 O O . ARG A 1 88 ? 10.015 8.373 -0.994 1.00 96.75 88 ARG A O 1
ATOM 694 N N . ASP A 1 89 ? 11.413 9.451 0.386 1.00 96.25 89 ASP A N 1
ATOM 695 C CA . ASP A 1 89 ? 11.656 8.285 1.231 1.00 96.25 89 ASP A CA 1
ATOM 696 C C . ASP A 1 89 ? 10.344 7.736 1.824 1.00 96.25 89 ASP A C 1
ATOM 698 O O . ASP A 1 89 ? 9.487 8.483 2.305 1.00 96.25 89 ASP A O 1
ATOM 702 N N . ALA A 1 90 ? 10.186 6.410 1.816 1.00 96.12 90 ALA A N 1
ATOM 703 C CA . ALA A 1 90 ? 8.954 5.771 2.272 1.00 96.12 90 ALA A CA 1
ATOM 704 C C . ALA A 1 90 ? 8.649 6.057 3.751 1.00 96.12 90 ALA A C 1
ATOM 706 O O . ALA A 1 90 ? 7.483 6.143 4.136 1.00 96.12 90 ALA A O 1
ATOM 707 N N . ARG A 1 91 ? 9.674 6.244 4.593 1.00 96.56 91 ARG A N 1
ATOM 708 C CA . ARG A 1 91 ? 9.488 6.618 5.998 1.00 96.56 91 ARG A CA 1
ATOM 709 C C . ARG A 1 91 ? 8.917 8.024 6.119 1.00 96.56 91 ARG A C 1
ATOM 711 O O . ARG A 1 91 ? 8.081 8.242 6.989 1.00 96.56 91 ARG A O 1
ATOM 718 N N . GLU A 1 92 ? 9.357 8.964 5.283 1.00 97.62 92 GLU A N 1
ATOM 719 C CA . GLU A 1 92 ? 8.812 10.327 5.259 1.00 97.62 92 GLU A CA 1
ATOM 720 C C . GLU A 1 92 ? 7.317 10.302 4.936 1.00 97.62 92 GLU A C 1
ATOM 722 O O . GLU A 1 92 ? 6.519 10.881 5.670 1.00 97.62 92 GLU A O 1
ATOM 727 N N . GLN A 1 93 ? 6.934 9.537 3.914 1.00 97.62 93 GLN A N 1
ATOM 728 C CA . GLN A 1 93 ? 5.536 9.375 3.517 1.00 97.62 93 GLN A CA 1
ATOM 729 C C . GLN A 1 93 ? 4.695 8.688 4.598 1.00 97.62 93 GLN A C 1
ATOM 731 O O . GLN A 1 93 ? 3.580 9.119 4.869 1.00 97.62 93 GLN A O 1
ATOM 736 N N . VAL A 1 94 ? 5.227 7.663 5.271 1.00 97.56 94 VAL A N 1
ATOM 737 C CA . VAL A 1 94 ? 4.547 7.024 6.411 1.00 97.56 94 VAL A CA 1
ATOM 738 C C . VAL A 1 94 ? 4.345 8.008 7.567 1.00 97.56 94 VAL A C 1
ATOM 740 O O . VAL A 1 94 ? 3.272 8.025 8.162 1.00 97.56 94 VAL A O 1
ATOM 743 N N . MET A 1 95 ? 5.339 8.845 7.878 1.00 97.19 95 MET A N 1
ATOM 744 C CA . MET A 1 95 ? 5.208 9.866 8.925 1.00 97.19 95 MET A CA 1
ATOM 745 C C . MET A 1 95 ? 4.169 10.932 8.555 1.00 97.19 95 MET A C 1
ATOM 747 O O . MET A 1 95 ? 3.390 11.334 9.413 1.00 97.19 95 MET A O 1
ATOM 751 N N . GLU A 1 96 ? 4.131 11.374 7.296 1.00 96.12 96 GLU A N 1
ATOM 752 C CA . GLU A 1 96 ? 3.102 12.297 6.802 1.00 96.12 96 GLU A CA 1
ATOM 753 C C . GLU A 1 96 ? 1.706 11.667 6.879 1.00 96.12 96 GLU A C 1
ATOM 755 O O . GLU A 1 96 ? 0.762 12.288 7.372 1.00 96.12 96 GLU A O 1
ATOM 760 N N . LEU A 1 97 ? 1.585 10.411 6.449 1.00 94.19 97 LEU A N 1
ATOM 761 C CA . LEU A 1 97 ? 0.333 9.677 6.486 1.00 94.19 97 LEU A CA 1
ATOM 762 C C . LEU A 1 97 ? -0.177 9.508 7.923 1.00 94.19 97 LEU A C 1
ATOM 764 O O . LEU A 1 97 ? -1.363 9.731 8.158 1.00 94.19 97 LEU A O 1
ATOM 768 N N . GLU A 1 98 ? 0.696 9.202 8.884 1.00 95.44 98 GLU A N 1
ATOM 769 C CA . GLU A 1 98 ? 0.332 9.061 10.301 1.00 95.44 98 GLU A CA 1
ATOM 770 C C . GLU A 1 98 ? -0.287 10.338 10.885 1.00 95.44 98 GLU A C 1
ATOM 772 O O . GLU A 1 98 ? -1.236 10.275 11.664 1.00 95.44 98 GLU A O 1
ATOM 777 N N . LEU A 1 99 ? 0.180 11.516 10.459 1.00 93.88 99 LEU A N 1
ATOM 778 C CA . LEU A 1 99 ? -0.400 12.797 10.879 1.00 93.88 99 LEU A CA 1
ATOM 779 C C . LEU A 1 99 ? -1.817 13.029 10.324 1.00 93.88 99 LEU A C 1
ATOM 781 O O . LEU A 1 99 ? -2.546 13.874 10.845 1.00 93.88 99 LEU A O 1
ATOM 785 N N . SER A 1 100 ? -2.200 12.307 9.268 1.00 87.44 100 SER A N 1
ATOM 786 C CA . SER A 1 100 ? -3.506 12.415 8.602 1.00 87.44 100 SER A CA 1
ATOM 787 C C . SER A 1 100 ? -4.533 11.371 9.058 1.00 87.44 100 SER A C 1
ATOM 789 O O . SER A 1 100 ? -5.726 11.499 8.743 1.00 87.44 100 SER A O 1
ATOM 791 N N . LEU A 1 101 ? -4.081 10.320 9.751 1.00 88.94 101 LEU A N 1
ATOM 792 C CA . LEU A 1 101 ? -4.939 9.272 10.304 1.00 88.94 101 LEU A CA 1
ATOM 793 C C . LEU A 1 101 ? -5.712 9.794 11.503 1.00 88.94 101 LEU A C 1
ATOM 795 O O . LEU A 1 101 ? -6.878 9.359 11.665 1.00 88.94 101 LEU A O 1
#

Foldseek 3Di:
DDDPDDDLVVQLVVCVVQDQVQFLQLQVLQVLLQVLLVPDPQWPDKAFLCDPPHPCVVVNVVRPPNGRAQWIWTAGPNDIDIGGGDNDDSVVVNVVVVVVD

InterPro domains:
  IPR015422 Pyridoxal phosphate-dependent transferase, small domain [G3DSA:3.90.1150.10] (22-99)

Secondary structure (DSSP, 8-state):
-------HHHHHHHHHHH-HHHHHHHHHHHHHHHHHHHT-TTEEEEE-TTSTTSTTHHHHHHH-SS-S-SEEEEEETTEEEEEE--SS-HHHHHHHHHHH-